Protein AF-A0A932M900-F1 (afdb_monomer)

Sequence (66 aa):
MEQLERAVELANDDPTIIEHLGDAYEKVGKVDGALERYREALKRSKEEEQSKRIREKLQRLDKQFK

Secondary structure (DSSP, 8-state):
-HHHHHHHHHHT--HHHHHHHHHHHHHTT-HHHHHHHHHHHHHH---HHHHHHHHHHHHHHHHH--

Solvent-accessible surface area (backbone atoms only — not comparable to full-atom values): 3644 Å² total; per-residue (Å²): 124,75,76,59,61,61,50,57,66,60,69,75,56,47,27,67,60,33,36,51,51,12,53,52,26,44,75,73,67,38,53,71,58,14,52,51,27,30,54,52,14,44,74,56,41,87,48,69,69,60,36,48,56,41,50,54,51,50,55,50,50,54,66,74,77,108

Mean predicted aligned error: 6.4 Å

Nearest PDB structures (foldseek):
  7x9r-assembly1_A  TM=7.741E-01  e=3.083E-01  Listeria monocytogenes
  4am9-assembly1_A  TM=8.683E-01  e=4.799E-01  Yersinia enterocolitica
  2vkj-assembly1_A  TM=9.216E-01  e=6.583E-01  Thermotoga maritima
  3ieg-assembly2_B  TM=7.637E-01  e=4.505E-01  Mus musculus
  3fp4-assembly1_A  TM=8.022E-01  e=7.013E-01  Saccharomyces cerevisiae

Structure (mmCIF, N/CA/C/O backbone):
data_AF-A0A932M900-F1
#
_entry.id   AF-A0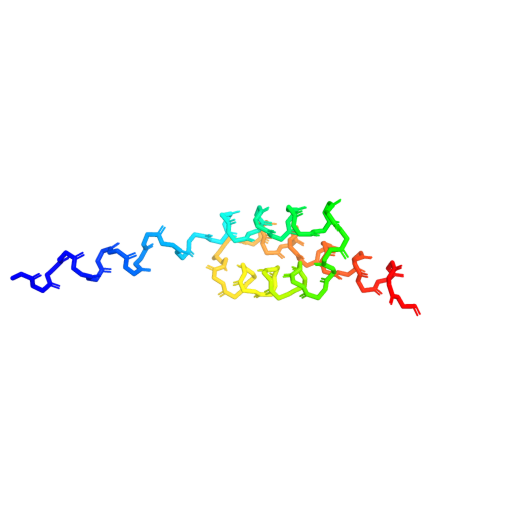A932M900-F1
#
loop_
_atom_site.group_PDB
_atom_site.id
_atom_site.type_symbol
_atom_site.label_atom_id
_atom_site.label_alt_id
_atom_site.label_comp_id
_atom_site.label_asym_id
_atom_site.label_entity_id
_atom_site.label_seq_id
_atom_site.pdbx_PDB_ins_code
_atom_site.Cartn_x
_atom_site.Cartn_y
_atom_site.Cartn_z
_atom_site.occupancy
_atom_site.B_iso_or_equiv
_atom_site.auth_seq_id
_atom_site.auth_comp_id
_atom_site.auth_asym_id
_atom_site.auth_atom_id
_atom_site.pdbx_PDB_model_num
ATOM 1 N N . MET A 1 1 ? 1.567 -5.787 -35.478 1.00 53.88 1 MET A N 1
ATOM 2 C CA . MET A 1 1 ? 0.784 -4.928 -34.564 1.00 53.88 1 MET A CA 1
ATOM 3 C C . MET A 1 1 ? 0.781 -5.442 -33.119 1.00 53.88 1 MET A C 1
ATOM 5 O O . MET A 1 1 ? 0.359 -4.705 -32.251 1.00 53.88 1 MET A O 1
ATOM 9 N N . GLU A 1 2 ? 1.378 -6.603 -32.822 1.00 53.62 2 GLU A N 1
ATOM 10 C CA . GLU A 1 2 ? 1.437 -7.191 -31.466 1.00 53.62 2 GLU A CA 1
ATOM 11 C C . GLU A 1 2 ? 2.376 -6.515 -30.446 1.00 53.62 2 GLU A C 1
ATOM 13 O O . GLU A 1 2 ? 2.333 -6.840 -29.264 1.00 53.62 2 GLU A O 1
ATOM 18 N N . GLN A 1 3 ? 3.257 -5.592 -30.853 1.00 52.91 3 GLN A N 1
ATOM 19 C CA . GLN A 1 3 ? 4.226 -4.995 -29.915 1.00 52.91 3 GLN A CA 1
ATOM 20 C C . GLN A 1 3 ? 3.695 -3.770 -29.159 1.00 52.91 3 GLN A C 1
ATOM 22 O O . GLN A 1 3 ? 4.289 -3.370 -28.162 1.00 52.91 3 GLN A O 1
ATOM 27 N N . LEU A 1 4 ? 2.574 -3.193 -29.600 1.00 51.28 4 LEU A N 1
ATOM 28 C CA . LEU A 1 4 ? 1.982 -2.008 -28.971 1.00 51.28 4 LEU A CA 1
ATOM 29 C C . LEU A 1 4 ? 0.927 -2.370 -27.918 1.00 51.28 4 LEU A C 1
ATOM 31 O O . LEU A 1 4 ? 0.796 -1.657 -26.929 1.00 51.28 4 LEU A O 1
ATOM 35 N N . GLU A 1 5 ? 0.244 -3.507 -28.059 1.00 46.59 5 GLU A N 1
ATOM 36 C CA . GLU A 1 5 ? -0.762 -3.965 -27.087 1.00 46.59 5 GLU A CA 1
ATOM 37 C C . GLU A 1 5 ? -0.113 -4.378 -25.755 1.00 46.59 5 GLU A C 1
ATOM 39 O O . GLU A 1 5 ? -0.591 -4.010 -24.684 1.00 46.59 5 GLU A O 1
ATOM 44 N N . ARG A 1 6 ? 1.075 -4.994 -25.810 1.00 50.28 6 ARG A N 1
ATOM 45 C CA . ARG A 1 6 ? 1.858 -5.360 -24.617 1.00 50.28 6 ARG A CA 1
ATOM 46 C C . ARG A 1 6 ? 2.449 -4.155 -23.876 1.00 50.28 6 ARG A C 1
ATOM 48 O O . ARG A 1 6 ? 2.747 -4.243 -22.688 1.00 50.28 6 ARG A O 1
ATOM 55 N N . ALA A 1 7 ? 2.629 -3.031 -24.571 1.00 48.97 7 ALA A N 1
ATOM 56 C CA . ALA A 1 7 ? 3.145 -1.798 -23.982 1.00 48.97 7 ALA A CA 1
ATOM 57 C C . ALA A 1 7 ? 2.075 -1.052 -23.165 1.00 48.97 7 ALA A C 1
ATOM 59 O O . ALA A 1 7 ? 2.415 -0.372 -22.200 1.00 48.97 7 ALA A O 1
ATOM 60 N N . VAL A 1 8 ? 0.791 -1.212 -23.507 1.00 46.84 8 VAL A N 1
ATOM 61 C CA . VAL A 1 8 ? -0.323 -0.585 -22.777 1.00 46.84 8 VAL A CA 1
ATOM 62 C C . VAL A 1 8 ? -0.646 -1.345 -21.486 1.00 46.84 8 VAL A C 1
ATOM 64 O O . VAL A 1 8 ? -0.941 -0.710 -20.476 1.00 46.84 8 VAL A O 1
ATOM 67 N N . GLU A 1 9 ? -0.500 -2.674 -21.464 1.00 48.84 9 GLU A N 1
ATOM 68 C CA . GLU A 1 9 ? -0.608 -3.461 -20.222 1.00 48.84 9 GLU A CA 1
ATOM 69 C C . GLU A 1 9 ? 0.506 -3.120 -19.218 1.00 48.84 9 GLU A C 1
ATOM 71 O O . GLU A 1 9 ? 0.264 -3.071 -18.017 1.00 48.84 9 GLU A O 1
ATOM 76 N N . LEU A 1 10 ? 1.711 -2.797 -19.700 1.00 50.03 10 LEU A N 1
ATOM 77 C CA . LEU A 1 10 ? 2.835 -2.369 -18.859 1.00 50.03 10 LEU A CA 1
ATOM 78 C C . LEU A 1 10 ? 2.716 -0.923 -18.348 1.00 50.03 10 LEU A C 1
ATOM 80 O O . LEU A 1 10 ? 3.409 -0.561 -17.399 1.00 50.03 10 LEU A O 1
ATOM 84 N N . ALA A 1 11 ? 1.858 -0.092 -18.948 1.00 51.34 11 ALA A N 1
ATOM 85 C CA . ALA A 1 11 ? 1.759 1.331 -18.614 1.00 51.34 11 ALA A CA 1
ATOM 86 C C . ALA A 1 11 ? 0.924 1.623 -17.349 1.00 51.34 11 ALA A C 1
ATOM 88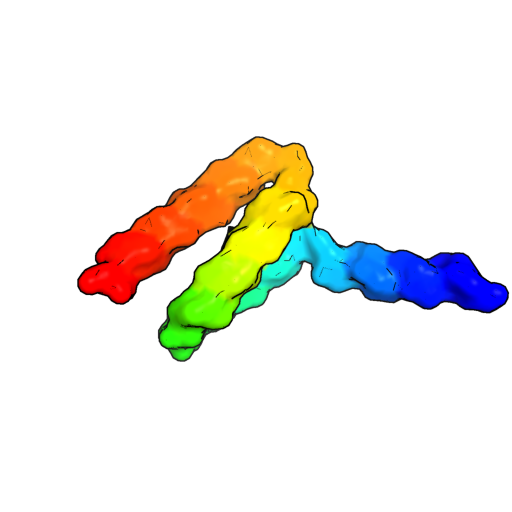 O O . ALA A 1 11 ? 1.054 2.704 -16.782 1.00 51.34 11 ALA A O 1
ATOM 89 N N . ASN A 1 12 ? 0.094 0.680 -16.884 1.00 58.97 12 ASN A N 1
ATOM 90 C CA . ASN A 1 12 ? -0.734 0.828 -15.671 1.00 58.97 12 ASN A CA 1
ATOM 91 C C . ASN A 1 12 ? -0.231 0.004 -14.468 1.00 58.97 12 ASN A C 1
ATOM 93 O O . ASN A 1 12 ? -0.913 -0.095 -13.450 1.00 58.97 12 ASN A O 1
ATOM 97 N N . ASP A 1 13 ? 0.963 -0.581 -14.572 1.00 73.06 13 ASP A N 1
ATOM 98 C CA . ASP A 1 13 ? 1.546 -1.477 -13.565 1.00 73.06 13 ASP A CA 1
ATOM 99 C C . ASP A 1 13 ? 2.522 -0.781 -12.601 1.00 73.06 13 ASP A C 1
ATOM 101 O O . ASP A 1 13 ? 3.155 -1.444 -11.776 1.00 73.06 13 ASP A O 1
ATOM 105 N N . ASP A 1 14 ? 2.658 0.547 -12.690 1.00 88.38 14 ASP A N 1
ATOM 106 C CA . ASP A 1 14 ? 3.585 1.288 -11.838 1.00 88.38 14 ASP A CA 1
ATOM 107 C C . ASP A 1 14 ? 3.117 1.246 -10.369 1.00 88.38 14 ASP A C 1
ATOM 109 O O . ASP A 1 14 ? 2.047 1.774 -10.035 1.00 88.38 14 ASP A O 1
ATOM 113 N N . PRO A 1 15 ? 3.899 0.638 -9.461 1.00 92.44 15 PRO A N 1
ATOM 114 C CA . PRO A 1 15 ? 3.521 0.509 -8.060 1.00 92.44 15 PRO A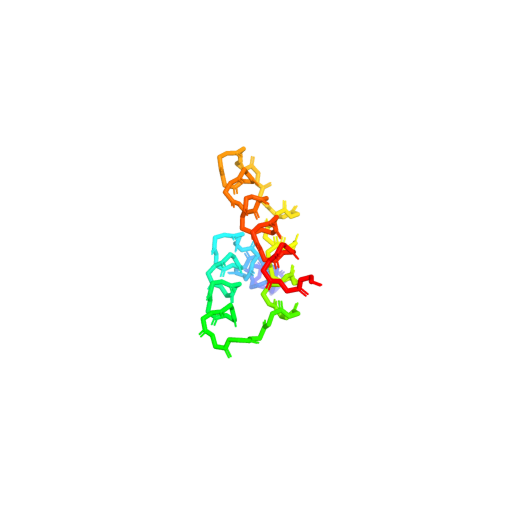 CA 1
ATOM 115 C C . PRO A 1 15 ? 3.364 1.862 -7.348 1.00 92.44 15 PRO A C 1
ATOM 117 O O . PRO A 1 15 ? 2.584 1.939 -6.402 1.00 92.44 15 PRO A O 1
ATOM 120 N N . THR A 1 16 ? 4.011 2.928 -7.824 1.00 93.88 16 THR A N 1
ATOM 121 C CA . THR A 1 16 ? 3.843 4.303 -7.326 1.00 93.88 16 THR A CA 1
ATOM 122 C C . THR A 1 16 ? 2.452 4.836 -7.654 1.00 93.88 16 THR A C 1
ATOM 124 O O . THR A 1 16 ? 1.772 5.403 -6.799 1.00 93.88 16 THR A O 1
ATOM 127 N N . ILE A 1 17 ? 1.985 4.624 -8.890 1.00 93.69 17 ILE A N 1
ATOM 128 C CA . ILE A 1 17 ? 0.645 5.053 -9.319 1.00 93.69 17 ILE A CA 1
ATOM 129 C C . ILE A 1 17 ? -0.420 4.296 -8.520 1.00 93.69 17 ILE A C 1
ATOM 131 O O . ILE A 1 17 ? -1.384 4.889 -8.034 1.00 93.69 17 ILE A O 1
ATOM 135 N N . ILE A 1 18 ? -0.222 2.992 -8.331 1.00 94.81 18 ILE A N 1
ATOM 136 C CA . ILE A 1 18 ? -1.128 2.149 -7.550 1.00 94.81 18 ILE A CA 1
ATOM 137 C C . ILE A 1 18 ? -1.118 2.565 -6.068 1.00 94.81 18 ILE A C 1
ATOM 139 O O . ILE A 1 18 ? -2.180 2.636 -5.448 1.00 94.81 18 ILE A O 1
ATOM 143 N N . GLU A 1 19 ? 0.045 2.907 -5.502 1.00 95.38 19 GLU A N 1
ATOM 144 C CA . GLU A 1 19 ? 0.153 3.471 -4.150 1.00 95.38 19 GLU A CA 1
ATOM 145 C C . GLU A 1 19 ? -0.662 4.768 -4.025 1.00 95.38 19 GLU A C 1
ATOM 147 O O . GLU A 1 19 ? -1.453 4.905 -3.091 1.00 95.38 19 GLU A O 1
ATOM 152 N N . HIS A 1 20 ? -0.549 5.686 -4.989 1.00 96.06 20 HIS A N 1
ATOM 153 C CA . H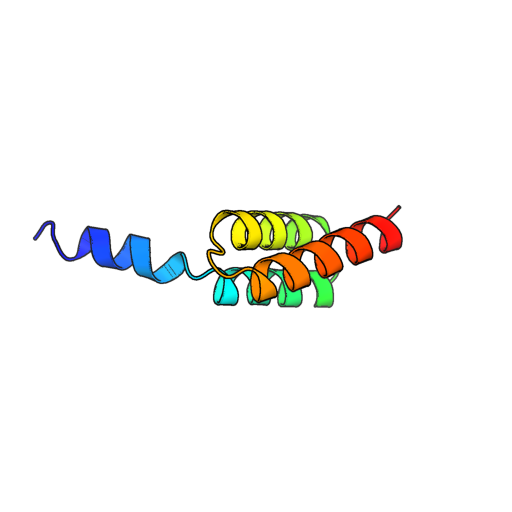IS A 1 20 ? -1.311 6.937 -4.987 1.00 96.06 20 HIS A CA 1
ATOM 154 C C . HIS A 1 20 ? -2.822 6.735 -5.136 1.00 96.06 20 HIS A C 1
ATOM 156 O O . HIS A 1 20 ? -3.602 7.481 -4.540 1.00 96.06 20 HIS A O 1
ATOM 162 N N . LEU A 1 21 ? -3.264 5.717 -5.879 1.00 95.38 21 LEU A N 1
ATOM 163 C CA . LEU A 1 21 ? -4.676 5.323 -5.898 1.00 95.38 21 LEU A CA 1
ATOM 164 C C . LEU A 1 21 ? -5.138 4.833 -4.520 1.00 95.38 21 LEU A C 1
ATOM 166 O O . LEU A 1 21 ? -6.243 5.168 -4.091 1.00 95.38 21 LEU A O 1
ATOM 170 N N . GLY A 1 22 ? -4.283 4.097 -3.804 1.00 96.12 22 GLY A N 1
ATOM 171 C CA . GLY A 1 22 ? -4.512 3.737 -2.406 1.00 96.12 22 GLY A CA 1
ATOM 172 C C . GLY A 1 22 ? -4.661 4.967 -1.507 1.00 96.12 22 GLY A C 1
ATOM 173 O O . GLY A 1 22 ? -5.647 5.066 -0.776 1.00 96.12 22 GLY A O 1
ATOM 174 N N . ASP A 1 23 ? -3.759 5.945 -1.641 1.00 97.12 23 ASP A N 1
ATOM 175 C CA . ASP A 1 23 ? -3.811 7.211 -0.894 1.00 97.12 23 ASP A CA 1
ATOM 176 C C . ASP A 1 23 ? -5.106 7.990 -1.176 1.00 97.12 23 ASP A C 1
ATOM 178 O O . ASP A 1 23 ? -5.713 8.570 -0.272 1.00 97.12 23 ASP A O 1
ATOM 182 N N . ALA A 1 24 ? -5.548 8.017 -2.437 1.00 97.12 24 ALA A N 1
ATOM 183 C CA . ALA A 1 24 ? -6.789 8.671 -2.835 1.00 97.12 24 ALA A CA 1
ATOM 184 C C . ALA A 1 24 ? -8.015 7.975 -2.230 1.00 97.12 24 ALA A C 1
ATOM 186 O O . ALA A 1 24 ? -8.901 8.652 -1.706 1.00 97.12 24 ALA A O 1
ATOM 187 N N . TYR A 1 25 ? -8.059 6.639 -2.257 1.00 96.06 25 TYR A N 1
ATOM 188 C CA . TYR A 1 25 ? -9.138 5.863 -1.645 1.00 96.06 25 TYR A CA 1
ATOM 189 C C . TYR A 1 25 ? -9.187 6.004 -0.128 1.00 96.06 25 TYR A C 1
ATOM 191 O O . TYR A 1 25 ? -10.273 6.184 0.423 1.00 96.06 25 TYR A O 1
ATOM 199 N N . GLU A 1 26 ? -8.034 6.010 0.537 1.00 95.50 26 GLU A N 1
ATOM 200 C CA . GLU A 1 26 ? -7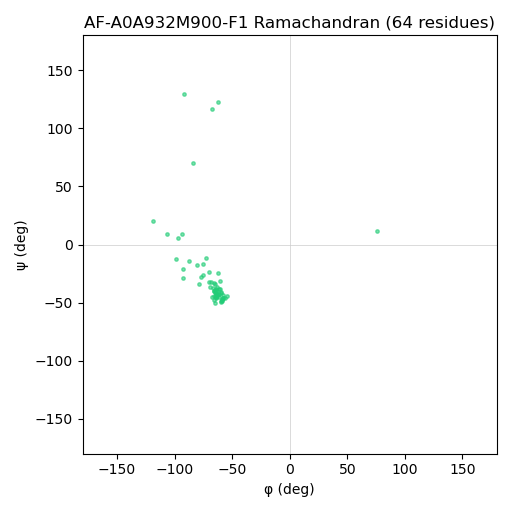.943 6.253 1.974 1.00 95.50 26 GLU A CA 1
ATOM 201 C C . GLU A 1 26 ? -8.534 7.623 2.336 1.00 95.50 26 GLU A C 1
ATOM 203 O O . GLU A 1 26 ? -9.386 7.718 3.219 1.00 95.50 26 GLU A O 1
ATOM 208 N N . LYS A 1 27 ? -8.153 8.679 1.602 1.00 95.56 27 LYS A N 1
ATOM 209 C CA . LYS A 1 27 ? -8.630 10.053 1.843 1.00 95.56 27 LYS A CA 1
ATOM 210 C C . LYS A 1 27 ? -10.144 10.211 1.719 1.00 95.56 27 LYS A C 1
ATOM 212 O O . LYS A 1 27 ? -10.715 11.052 2.406 1.00 95.56 27 LYS A O 1
ATOM 217 N N . VAL A 1 28 ? -10.792 9.431 0.854 1.00 96.00 28 VAL A N 1
ATOM 218 C CA . VAL A 1 28 ? -12.257 9.455 0.682 1.00 96.00 28 VAL A CA 1
ATOM 219 C C . VAL A 1 28 ? -12.981 8.409 1.539 1.00 96.00 28 VAL A C 1
ATOM 221 O O . VAL A 1 28 ? -14.175 8.188 1.350 1.00 96.00 28 VAL A O 1
ATOM 224 N N . GLY A 1 29 ? -12.277 7.743 2.461 1.00 93.94 29 GLY A N 1
ATOM 225 C CA . GLY A 1 29 ? -12.849 6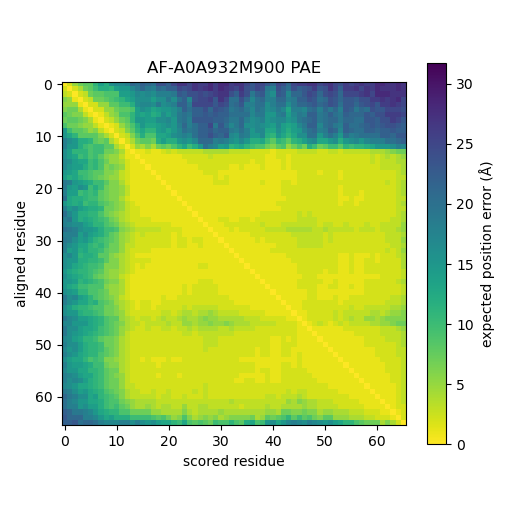.757 3.382 1.00 93.94 29 GLY A CA 1
ATOM 226 C C . GLY A 1 29 ? -13.169 5.398 2.753 1.00 93.94 29 GLY A C 1
ATOM 227 O O . GLY A 1 2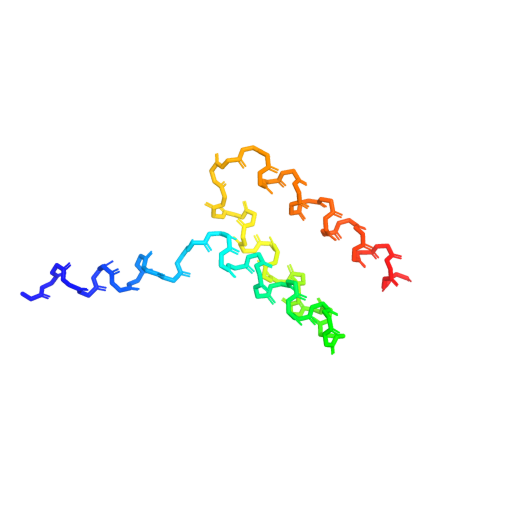9 ? -13.834 4.576 3.378 1.00 93.94 29 GLY A O 1
ATOM 228 N N . LYS A 1 30 ? -12.702 5.122 1.529 1.00 95.75 30 LYS A N 1
ATOM 229 C CA . LYS A 1 30 ? -12.853 3.818 0.863 1.00 95.75 30 LYS A CA 1
ATOM 230 C C . LYS A 1 30 ? -11.743 2.865 1.307 1.00 95.75 30 LYS A C 1
ATOM 232 O O . LYS A 1 30 ? -10.841 2.541 0.537 1.00 95.75 30 LYS A O 1
ATOM 237 N N . VAL A 1 31 ? -11.813 2.430 2.562 1.00 94.00 31 VAL A N 1
ATOM 238 C CA . VAL A 1 31 ? -10.752 1.658 3.232 1.00 94.00 31 VAL A CA 1
ATOM 239 C C . VAL A 1 31 ? -10.442 0.345 2.521 1.00 94.00 31 VAL A C 1
ATOM 241 O O . VAL A 1 31 ? -9.278 0.080 2.234 1.00 94.00 31 VAL A O 1
ATOM 244 N N . ASP A 1 32 ? -11.458 -0.449 2.174 1.00 94.38 32 ASP A N 1
ATOM 245 C CA . ASP A 1 32 ? -11.256 -1.731 1.483 1.00 94.38 32 ASP A CA 1
ATOM 246 C C . ASP A 1 32 ? -10.538 -1.546 0.140 1.00 94.38 32 ASP A C 1
ATOM 248 O O . ASP A 1 32 ? -9.597 -2.273 -0.185 1.00 94.38 32 ASP A O 1
ATOM 252 N N . GLY A 1 33 ? -10.928 -0.504 -0.603 1.00 94.44 33 GLY A N 1
ATOM 253 C CA . GLY A 1 33 ? -10.276 -0.121 -1.852 1.00 94.44 33 GLY A CA 1
ATOM 254 C C . GLY A 1 33 ? -8.826 0.307 -1.635 1.00 94.44 33 GLY A C 1
ATOM 255 O O . GLY A 1 33 ? -7.947 -0.110 -2.385 1.00 94.44 33 GLY A O 1
ATOM 256 N N . ALA A 1 34 ? -8.549 1.094 -0.594 1.00 96.75 34 ALA A N 1
ATOM 257 C CA . ALA A 1 34 ? -7.189 1.503 -0.255 1.00 96.75 34 ALA A CA 1
ATOM 258 C C . ALA A 1 34 ? -6.298 0.296 0.085 1.00 96.75 34 ALA A C 1
ATOM 260 O O . ALA A 1 34 ? -5.190 0.177 -0.438 1.00 96.75 34 ALA A O 1
ATOM 261 N N . LEU A 1 35 ? -6.801 -0.643 0.895 1.00 95.81 35 LEU A N 1
ATOM 262 C CA . LEU A 1 35 ? -6.091 -1.874 1.253 1.00 95.81 35 LEU A CA 1
ATOM 263 C C . LEU A 1 35 ? -5.782 -2.741 0.028 1.00 95.81 35 LEU A C 1
ATOM 265 O O . LEU A 1 35 ? -4.674 -3.271 -0.078 1.00 95.81 35 LEU A O 1
ATOM 269 N N . GLU A 1 36 ? -6.734 -2.887 -0.897 1.00 95.94 36 GLU A N 1
ATOM 270 C CA . GLU A 1 36 ? -6.521 -3.621 -2.147 1.00 95.94 36 GLU A CA 1
ATOM 271 C C . GLU A 1 36 ? -5.394 -2.991 -2.975 1.00 95.94 36 GLU A C 1
ATOM 273 O O . GLU A 1 36 ? -4.449 -3.690 -3.349 1.00 95.94 36 GLU A O 1
ATOM 278 N N . ARG A 1 37 ? -5.440 -1.667 -3.186 1.00 96.50 37 ARG A N 1
ATOM 279 C CA . ARG A 1 37 ? -4.421 -0.956 -3.972 1.00 96.50 37 ARG A CA 1
ATOM 280 C C . ARG A 1 37 ? -3.049 -1.018 -3.320 1.00 96.50 37 ARG A C 1
ATOM 282 O O . ARG A 1 37 ? -2.080 -1.360 -3.985 1.00 96.50 37 ARG A O 1
ATOM 289 N N . TYR A 1 38 ? -2.944 -0.804 -2.012 1.00 97.00 38 TYR A N 1
ATOM 290 C CA . TYR A 1 38 ? -1.662 -0.945 -1.321 1.00 97.00 38 TYR A CA 1
ATOM 291 C C . TYR A 1 38 ? -1.093 -2.371 -1.422 1.00 97.00 38 TYR A C 1
ATOM 293 O O . TYR A 1 38 ? 0.107 -2.544 -1.624 1.00 97.00 38 TYR A O 1
ATOM 301 N N . ARG A 1 39 ? -1.925 -3.419 -1.345 1.00 95.94 39 ARG A N 1
ATOM 302 C CA . ARG A 1 39 ? -1.459 -4.805 -1.555 1.00 95.94 39 ARG A CA 1
ATOM 303 C C . ARG A 1 39 ? -0.978 -5.037 -2.986 1.00 95.94 39 ARG A C 1
ATOM 305 O O . ARG A 1 39 ? 0.003 -5.751 -3.180 1.00 95.94 39 ARG A O 1
ATOM 312 N N . GLU A 1 40 ? -1.660 -4.466 -3.972 1.00 94.81 40 GLU A N 1
ATOM 313 C CA . GLU A 1 40 ? -1.272 -4.542 -5.382 1.00 94.81 40 GLU A CA 1
ATOM 314 C C . GLU A 1 40 ? 0.060 -3.816 -5.636 1.00 94.81 40 GLU A C 1
ATOM 316 O O . GLU A 1 40 ? 0.986 -4.413 -6.189 1.00 94.81 40 GLU A O 1
ATOM 321 N N . ALA A 1 41 ? 0.210 -2.590 -5.127 1.00 95.44 41 ALA A N 1
ATOM 322 C CA . ALA A 1 41 ? 1.449 -1.819 -5.194 1.00 95.44 41 ALA A CA 1
ATOM 323 C C . ALA A 1 41 ? 2.618 -2.575 -4.546 1.00 95.44 41 ALA A C 1
ATOM 325 O O . ALA A 1 41 ? 3.695 -2.677 -5.129 1.00 95.44 41 ALA A O 1
ATOM 326 N N . LEU A 1 42 ? 2.398 -3.194 -3.379 1.00 95.62 42 LEU A N 1
ATOM 327 C CA . LEU A 1 42 ? 3.424 -3.978 -2.690 1.00 95.62 42 LEU A CA 1
ATOM 328 C C . LEU A 1 42 ? 3.881 -5.201 -3.498 1.00 95.62 42 LEU A C 1
ATOM 330 O O . LEU A 1 42 ? 5.059 -5.542 -3.462 1.00 95.62 42 LEU A O 1
ATOM 334 N N . LYS A 1 43 ? 2.969 -5.864 -4.221 1.00 94.62 43 LYS A N 1
ATOM 335 C CA . LYS A 1 43 ? 3.305 -7.011 -5.084 1.00 94.62 43 LYS A CA 1
ATOM 336 C C . LYS A 1 43 ? 4.148 -6.606 -6.294 1.00 94.62 43 LYS A C 1
ATOM 338 O O . LYS A 1 43 ? 4.938 -7.414 -6.771 1.00 94.62 43 LYS A O 1
ATOM 343 N N . ARG A 1 44 ? 3.944 -5.389 -6.804 1.00 91.62 44 ARG A N 1
ATOM 344 C CA . ARG A 1 44 ? 4.598 -4.859 -8.015 1.00 91.62 44 ARG A CA 1
ATOM 345 C C . ARG A 1 44 ? 5.882 -4.084 -7.706 1.00 91.62 44 ARG A C 1
ATOM 347 O O . ARG A 1 44 ? 6.756 -3.962 -8.561 1.00 91.62 44 ARG A O 1
ATOM 354 N N . SER A 1 45 ? 6.019 -3.607 -6.473 1.00 91.50 45 SER A N 1
ATOM 355 C CA . SER A 1 45 ? 7.195 -2.900 -5.978 1.00 91.50 45 SER A CA 1
ATOM 356 C C . SER A 1 45 ? 8.448 -3.780 -6.001 1.00 91.50 45 SER A C 1
ATOM 358 O O . SER A 1 45 ? 8.497 -4.831 -5.367 1.00 91.50 45 SER A O 1
ATOM 360 N N . LYS A 1 46 ? 9.490 -3.315 -6.699 1.00 92.25 46 LYS A N 1
ATOM 361 C CA . LYS A 1 46 ? 10.841 -3.912 -6.675 1.00 92.25 46 LYS A CA 1
ATOM 362 C C . LYS A 1 46 ? 11.794 -3.171 -5.736 1.00 92.25 46 LYS A C 1
ATOM 364 O O . LYS A 1 46 ? 12.870 -3.675 -5.435 1.00 92.25 46 LYS A O 1
ATOM 369 N N . GLU A 1 47 ? 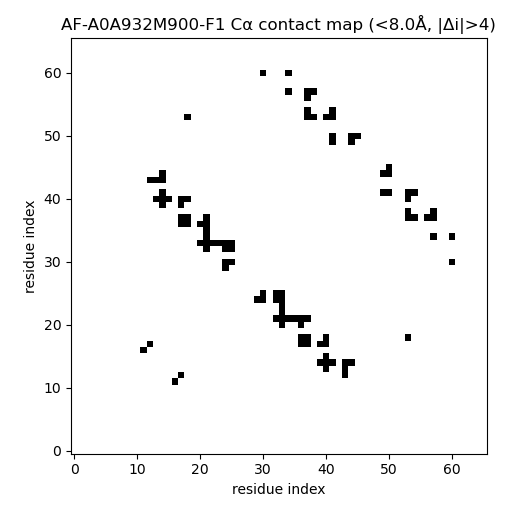11.397 -1.987 -5.279 1.00 93.00 47 GLU A N 1
ATOM 370 C CA . GLU A 1 47 ? 12.195 -1.146 -4.395 1.00 93.00 47 GLU A CA 1
ATOM 371 C C . GLU A 1 47 ? 11.859 -1.437 -2.933 1.00 93.00 47 GLU A C 1
ATOM 373 O O . GLU A 1 47 ? 10.691 -1.457 -2.525 1.00 93.00 47 GLU A O 1
ATOM 378 N N . GLU A 1 48 ? 12.887 -1.667 -2.119 1.00 93.62 48 GLU A N 1
ATOM 379 C CA . GLU A 1 48 ? 12.704 -2.000 -0.705 1.00 93.62 48 GLU A CA 1
ATOM 380 C C . GLU A 1 48 ? 12.094 -0.832 0.078 1.00 93.62 48 GLU A C 1
ATOM 382 O O . GLU A 1 48 ? 11.188 -1.037 0.888 1.00 93.62 48 GLU A O 1
ATOM 387 N N . GLU A 1 49 ? 12.523 0.398 -0.213 1.00 95.19 49 GLU A N 1
ATOM 388 C CA . GLU A 1 49 ? 12.025 1.588 0.475 1.00 95.19 49 GLU A CA 1
ATOM 389 C C . GLU A 1 49 ? 10.532 1.814 0.211 1.00 95.19 49 GLU A C 1
ATOM 391 O O . GLU A 1 49 ? 9.754 2.005 1.147 1.00 95.19 49 GLU A O 1
ATOM 396 N N . GLN A 1 50 ? 10.102 1.698 -1.048 1.00 94.38 50 GLN A N 1
ATOM 397 C CA . GLN A 1 50 ? 8.688 1.780 -1.408 1.00 94.38 50 GLN A CA 1
ATOM 398 C C . GLN A 1 50 ? 7.878 0.659 -0.750 1.00 94.38 50 GLN A C 1
ATOM 400 O O . GLN A 1 50 ? 6.827 0.901 -0.156 1.00 94.38 50 GLN A O 1
ATOM 405 N N . SER A 1 51 ? 8.402 -0.566 -0.767 1.00 95.81 51 SER A N 1
ATOM 406 C CA . SER A 1 51 ? 7.756 -1.713 -0.123 1.00 95.81 51 SER A CA 1
ATOM 407 C C . SER A 1 51 ? 7.580 -1.502 1.384 1.00 95.81 51 SER A C 1
ATOM 409 O O . SER A 1 51 ? 6.554 -1.881 1.951 1.00 95.8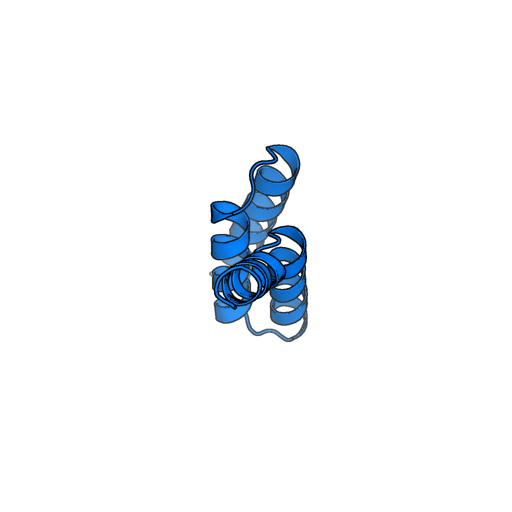1 51 SER A O 1
ATOM 411 N N . LYS A 1 52 ? 8.562 -0.878 2.045 1.00 97.12 52 LYS A N 1
ATOM 412 C CA . LYS A 1 52 ? 8.489 -0.519 3.464 1.00 97.12 52 LYS A CA 1
ATOM 413 C C . LYS A 1 52 ? 7.395 0.521 3.717 1.00 97.12 52 LYS A C 1
ATOM 415 O O . LYS A 1 52 ? 6.525 0.254 4.545 1.00 97.12 52 LYS A O 1
ATOM 420 N N . ARG A 1 53 ? 7.369 1.622 2.954 1.00 96.44 53 ARG A N 1
ATOM 421 C CA . ARG A 1 53 ? 6.329 2.664 3.070 1.00 96.44 53 ARG A CA 1
ATOM 422 C C . ARG A 1 53 ? 4.921 2.088 2.904 1.00 96.44 53 ARG A C 1
ATOM 424 O O . ARG A 1 53 ? 4.039 2.354 3.718 1.00 96.44 53 ARG A O 1
ATOM 431 N N . ILE A 1 54 ? 4.713 1.244 1.892 1.00 97.00 54 ILE A N 1
ATOM 432 C CA . ILE A 1 54 ? 3.409 0.620 1.626 1.00 97.00 54 ILE A CA 1
ATOM 433 C C . ILE A 1 54 ? 2.990 -0.315 2.776 1.00 97.00 54 ILE A C 1
ATOM 435 O O . ILE A 1 54 ? 1.825 -0.322 3.178 1.00 97.00 54 ILE A O 1
ATOM 439 N N . ARG A 1 55 ? 3.922 -1.083 3.359 1.00 96.75 55 ARG A N 1
ATOM 440 C CA . ARG A 1 55 ? 3.636 -1.929 4.536 1.00 96.75 55 ARG A CA 1
ATOM 441 C C . ARG A 1 55 ? 3.239 -1.102 5.757 1.00 96.75 55 ARG A C 1
ATOM 443 O O . ARG A 1 55 ? 2.319 -1.499 6.469 1.00 96.75 55 ARG A O 1
ATOM 450 N N . GLU A 1 56 ? 3.893 0.033 5.991 1.00 96.75 56 GLU A N 1
ATOM 451 C CA . GLU A 1 56 ? 3.536 0.949 7.081 1.00 96.75 56 GLU A CA 1
ATOM 452 C C . GLU A 1 56 ? 2.123 1.515 6.890 1.00 96.75 56 GLU A C 1
ATOM 454 O O . GLU A 1 56 ? 1.329 1.514 7.834 1.00 96.75 56 GLU A O 1
ATOM 459 N N . LYS A 1 57 ? 1.765 1.903 5.658 1.00 95.44 57 LYS A N 1
ATOM 460 C CA . LYS A 1 57 ? 0.401 2.333 5.314 1.00 95.44 57 LYS A CA 1
ATOM 461 C C . LYS A 1 57 ? -0.624 1.233 5.594 1.00 95.44 57 LYS A C 1
ATOM 463 O O . LYS A 1 57 ? -1.601 1.489 6.294 1.00 95.44 57 LYS A O 1
ATOM 468 N N . LEU A 1 58 ? -0.375 0.002 5.140 1.00 95.81 58 LEU A N 1
ATOM 469 C CA . LEU A 1 58 ? -1.251 -1.150 5.396 1.00 95.81 58 LEU A CA 1
ATOM 470 C C . LEU A 1 58 ? -1.459 -1.412 6.893 1.00 95.81 58 LEU A C 1
ATOM 472 O O . LEU A 1 58 ? -2.592 -1.603 7.326 1.00 95.81 58 LEU A O 1
ATOM 476 N N . GLN A 1 59 ? -0.389 -1.395 7.692 1.00 95.38 59 GLN A N 1
ATOM 477 C CA . GLN A 1 59 ? -0.488 -1.598 9.142 1.00 95.38 59 GLN A CA 1
ATOM 478 C C . GLN A 1 59 ? -1.236 -0.463 9.844 1.00 95.38 59 GLN A C 1
ATOM 480 O O . GLN A 1 59 ? -1.973 -0.709 10.798 1.00 95.38 59 GLN A O 1
ATOM 485 N N . ARG A 1 60 ? -1.038 0.782 9.399 1.00 94.69 60 ARG A N 1
ATOM 486 C CA . ARG A 1 60 ? -1.761 1.940 9.929 1.00 94.69 60 ARG A CA 1
ATOM 487 C C . ARG A 1 60 ? -3.257 1.824 9.647 1.00 94.69 60 ARG A C 1
ATOM 489 O O . ARG A 1 60 ? -4.039 2.026 10.569 1.00 94.69 60 ARG A O 1
ATOM 496 N N . LEU A 1 61 ? -3.638 1.469 8.418 1.00 92.25 61 LEU A N 1
ATOM 497 C CA . LEU A 1 61 ? -5.044 1.290 8.046 1.00 92.25 61 LEU A CA 1
ATOM 498 C C . LEU A 1 61 ? -5.679 0.131 8.813 1.00 92.25 61 LEU A C 1
ATOM 500 O O . LEU A 1 61 ? -6.760 0.309 9.361 1.00 92.25 61 LEU A O 1
ATOM 504 N N . ASP A 1 62 ? -4.998 -1.014 8.920 1.00 88.56 62 ASP A N 1
ATOM 505 C CA . ASP A 1 62 ? -5.497 -2.153 9.704 1.00 88.56 62 ASP A CA 1
ATOM 506 C C . ASP A 1 62 ? -5.812 -1.734 11.143 1.00 88.56 62 ASP A C 1
ATOM 508 O O . ASP A 1 62 ? -6.887 -2.028 11.637 1.00 88.56 62 ASP A O 1
ATOM 512 N N . LYS A 1 63 ? -4.928 -0.962 11.790 1.00 90.12 63 LYS A N 1
ATOM 513 C CA . LYS A 1 63 ? -5.142 -0.467 13.160 1.00 90.12 63 LYS A CA 1
ATOM 514 C C . LYS A 1 63 ? -6.235 0.592 13.281 1.00 90.12 63 LYS A C 1
ATOM 516 O O . LYS A 1 63 ? -6.849 0.692 14.334 1.00 90.12 63 LYS A O 1
ATOM 521 N N . GLN A 1 64 ? -6.417 1.424 12.260 1.00 86.62 64 GLN A N 1
ATOM 522 C CA . GLN A 1 64 ? -7.380 2.526 12.285 1.00 86.62 64 GLN A CA 1
ATOM 523 C C . GLN A 1 64 ? -8.828 2.042 12.131 1.00 86.62 64 GLN A C 1
ATOM 525 O O . GLN A 1 64 ? -9.741 2.718 12.598 1.00 86.62 64 GLN A O 1
ATOM 530 N N . PHE A 1 65 ? -9.026 0.893 11.483 1.00 78.38 65 PHE A N 1
ATOM 531 C CA . PHE A 1 65 ? -10.343 0.347 11.148 1.00 78.38 65 PHE A CA 1
ATOM 532 C C . PHE A 1 65 ? -10.617 -1.025 11.796 1.00 78.38 65 PHE A C 1
ATOM 534 O O . PHE A 1 65 ? -11.495 -1.754 11.333 1.00 78.38 65 PHE A O 1
ATOM 541 N N . LYS A 1 66 ? -9.876 -1.363 12.859 1.00 64.31 66 LYS A N 1
ATOM 542 C CA . LYS A 1 66 ? -10.110 -2.519 13.741 1.00 64.31 66 LYS A CA 1
ATOM 543 C C . LYS A 1 66 ? -10.945 -2.122 14.949 1.00 64.31 66 LYS A C 1
ATOM 545 O O . LYS A 1 66 ? -11.759 -2.966 15.376 1.00 64.31 66 LYS A O 1
#

Radius of gyration: 13.57 Å; Cα contacts (8 Å, |Δi|>4): 53; chains: 1; bounding box: 26×17×48 Å

pLDDT: mean 85.67, std 17.17, range [46.59, 97.12]

Foldseek 3Di:
DVPVVVVVVVVCQALVVLQVQLVVCVVVVVLVSSLVSLVSSLVSDPDPVSVVVSVVVNVVSVVVPD